Protein AF-A0A957VKP3-F1 (afdb_monomer_lite)

Structure (mmCIF, N/CA/C/O backbone):
data_AF-A0A957VKP3-F1
#
_entry.id   AF-A0A957VKP3-F1
#
loop_
_atom_site.group_PDB
_atom_site.id
_atom_site.type_symbol
_atom_site.label_atom_id
_atom_site.label_alt_id
_atom_site.label_comp_id
_atom_site.label_asym_id
_atom_site.label_entity_id
_atom_site.label_seq_id
_atom_site.pdbx_PDB_ins_code
_atom_site.Cartn_x
_atom_site.Cartn_y
_atom_site.Cartn_z
_atom_site.occupancy
_atom_site.B_iso_or_equiv
_atom_site.auth_seq_id
_atom_site.auth_comp_id
_atom_site.auth_asym_id
_atom_site.auth_atom_id
_atom_site.pdbx_PDB_model_num
ATOM 1 N N . MET A 1 1 ? 27.139 -6.708 -24.948 1.00 48.62 1 MET A N 1
ATOM 2 C CA . MET A 1 1 ? 26.404 -5.503 -25.405 1.00 48.62 1 MET A CA 1
ATOM 3 C C . MET A 1 1 ? 24.936 -5.433 -24.948 1.00 48.62 1 MET A C 1
ATOM 5 O O . MET A 1 1 ? 24.403 -4.337 -24.987 1.00 48.62 1 MET A O 1
ATOM 9 N N . SER A 1 2 ? 24.270 -6.508 -24.482 1.00 63.84 2 SER A N 1
ATOM 10 C CA . SER A 1 2 ? 22.840 -6.459 -24.077 1.00 63.84 2 SER A CA 1
ATOM 11 C C . SER A 1 2 ? 22.564 -6.039 -22.619 1.00 63.84 2 SER A C 1
ATOM 13 O O . SER A 1 2 ? 21.448 -5.625 -22.302 1.00 63.84 2 SER A O 1
ATOM 15 N N . ASP A 1 3 ? 23.560 -6.136 -21.734 1.00 73.88 3 ASP A N 1
ATOM 16 C CA . ASP A 1 3 ? 23.369 -6.036 -20.279 1.00 73.88 3 ASP A CA 1
ATOM 17 C C . ASP A 1 3 ? 23.158 -4.588 -19.795 1.00 73.88 3 ASP A C 1
ATOM 19 O O . ASP A 1 3 ? 22.211 -4.291 -19.069 1.00 73.88 3 ASP A O 1
ATOM 23 N N . THR A 1 4 ? 23.974 -3.655 -20.300 1.00 82.88 4 THR A N 1
ATOM 24 C CA . THR A 1 4 ? 23.878 -2.214 -20.008 1.00 82.88 4 THR A CA 1
ATOM 25 C C . THR A 1 4 ? 22.553 -1.625 -20.492 1.00 82.88 4 THR A C 1
ATOM 27 O O . THR A 1 4 ? 21.855 -0.962 -19.733 1.00 82.88 4 THR A O 1
ATOM 30 N N . HIS A 1 5 ? 22.143 -1.953 -21.722 1.00 89.00 5 HIS A N 1
ATOM 31 C CA . HIS A 1 5 ? 20.907 -1.427 -22.304 1.00 89.00 5 HIS A CA 1
ATOM 32 C C . HIS A 1 5 ? 19.650 -1.905 -21.554 1.00 89.00 5 HIS A C 1
ATOM 34 O O . HIS A 1 5 ? 18.688 -1.154 -21.404 1.00 89.00 5 HIS A O 1
ATOM 40 N N . THR A 1 6 ? 19.663 -3.139 -21.036 1.00 94.06 6 THR A N 1
ATOM 41 C CA . THR A 1 6 ? 18.553 -3.670 -20.229 1.00 94.06 6 THR A CA 1
ATOM 42 C C . THR A 1 6 ? 18.457 -2.948 -18.889 1.00 94.06 6 THR A C 1
ATOM 44 O O . THR A 1 6 ? 17.369 -2.521 -18.502 1.00 94.06 6 THR A O 1
ATOM 47 N N . ARG A 1 7 ? 19.592 -2.753 -18.205 1.00 95.62 7 ARG A N 1
ATOM 48 C CA . ARG A 1 7 ? 19.647 -1.998 -16.948 1.00 95.62 7 ARG A CA 1
ATOM 49 C C . ARG A 1 7 ? 19.136 -0.567 -17.125 1.00 95.62 7 ARG A C 1
ATOM 51 O O . ARG A 1 7 ? 18.325 -0.111 -16.320 1.00 95.62 7 ARG A O 1
ATOM 58 N N . ASP A 1 8 ? 19.553 0.111 -18.191 1.00 95.69 8 ASP A N 1
ATOM 59 C CA . ASP A 1 8 ? 19.132 1.485 -18.477 1.00 95.69 8 ASP A CA 1
ATOM 60 C C . ASP A 1 8 ? 17.631 1.573 -18.774 1.00 95.69 8 ASP A C 1
ATOM 62 O O . ASP A 1 8 ? 16.956 2.474 -18.274 1.00 95.69 8 ASP A O 1
ATOM 66 N N . ARG A 1 9 ? 17.075 0.593 -19.501 1.00 96.19 9 ARG A N 1
ATOM 67 C CA . ARG A 1 9 ? 15.628 0.504 -19.747 1.00 96.19 9 ARG A CA 1
ATOM 68 C C . ARG A 1 9 ? 14.831 0.305 -18.458 1.00 96.19 9 ARG A C 1
ATOM 70 O O . ARG A 1 9 ? 13.809 0.963 -18.282 1.00 96.19 9 ARG A O 1
ATOM 77 N N . ILE A 1 10 ? 15.300 -0.552 -17.544 1.00 97.31 10 ILE A N 1
ATOM 78 C CA . ILE A 1 10 ? 14.663 -0.743 -16.230 1.00 97.31 10 ILE A CA 1
ATOM 79 C C . ILE A 1 10 ? 14.625 0.585 -15.461 1.00 97.31 10 ILE A C 1
ATOM 81 O O . ILE A 1 10 ? 13.578 0.960 -14.933 1.00 97.31 10 ILE A O 1
ATOM 85 N N . LEU A 1 11 ? 15.740 1.322 -15.423 1.00 97.56 11 LEU A N 1
ATOM 86 C CA . LEU A 1 11 ? 15.809 2.608 -14.722 1.00 97.56 11 LEU A CA 1
ATOM 87 C C . LEU A 1 11 ? 14.933 3.682 -15.372 1.00 97.56 11 LEU A C 1
ATOM 89 O O . LEU A 1 11 ? 14.269 4.427 -14.656 1.00 97.56 11 LEU A O 1
ATOM 93 N N . ALA A 1 12 ? 14.895 3.750 -16.704 1.00 96.75 12 ALA A N 1
ATOM 94 C CA . ALA A 1 12 ? 14.046 4.693 -17.428 1.00 96.75 12 ALA A CA 1
ATOM 95 C C . ALA A 1 12 ? 12.557 4.472 -17.114 1.00 96.75 12 ALA A C 1
ATOM 97 O O . ALA A 1 12 ? 11.865 5.413 -16.728 1.00 96.75 12 ALA A O 1
ATOM 98 N N . VAL A 1 13 ? 12.094 3.220 -17.188 1.00 97.06 13 VAL A N 1
ATOM 99 C CA . VAL A 1 13 ? 10.714 2.841 -16.843 1.00 97.06 13 VAL A CA 1
ATOM 100 C C . VAL A 1 13 ? 10.413 3.125 -15.373 1.00 97.06 13 VAL A C 1
ATOM 102 O O . VAL A 1 13 ? 9.364 3.675 -15.054 1.00 97.06 13 VAL A O 1
ATOM 105 N N . THR A 1 14 ? 11.345 2.810 -14.471 1.00 96.81 14 THR A N 1
ATOM 106 C CA . THR A 1 14 ? 11.168 3.071 -13.035 1.00 96.81 14 THR A CA 1
ATOM 107 C C . THR A 1 14 ? 10.973 4.561 -12.772 1.00 96.81 14 THR A C 1
ATOM 109 O O . THR A 1 14 ? 10.023 4.935 -12.094 1.00 96.81 14 THR A O 1
ATOM 112 N N . ARG A 1 15 ? 11.811 5.428 -13.355 1.00 96.44 15 ARG A N 1
ATOM 113 C CA . ARG A 1 15 ? 11.663 6.888 -13.222 1.00 96.44 15 ARG A CA 1
ATOM 114 C C . ARG A 1 15 ? 10.349 7.394 -13.806 1.00 96.44 15 ARG A C 1
ATOM 116 O O . ARG A 1 15 ? 9.738 8.279 -13.223 1.00 96.44 15 ARG A O 1
ATOM 123 N N . GLN A 1 16 ? 9.895 6.819 -14.918 1.00 94.12 16 GLN A N 1
ATOM 124 C CA . GLN A 1 16 ? 8.596 7.159 -15.495 1.00 94.12 16 GLN A CA 1
ATOM 125 C C . GLN A 1 16 ? 7.441 6.798 -14.552 1.00 94.12 16 GLN A C 1
ATOM 127 O O . GLN A 1 16 ? 6.531 7.604 -14.388 1.00 94.12 16 GLN A O 1
ATOM 132 N N . CYS A 1 17 ? 7.482 5.625 -13.912 1.00 91.94 17 CYS A N 1
ATOM 133 C CA . CYS A 1 17 ? 6.497 5.248 -12.897 1.00 91.94 17 CYS A CA 1
ATOM 134 C C . CYS A 1 17 ? 6.536 6.197 -11.693 1.00 91.94 17 CYS A C 1
ATOM 136 O O . CYS A 1 17 ? 5.488 6.624 -11.228 1.00 91.94 17 CYS A O 1
ATOM 138 N N . LEU A 1 18 ? 7.730 6.566 -11.223 1.00 92.12 18 LEU A N 1
ATOM 139 C CA . LEU A 1 18 ? 7.898 7.490 -10.097 1.00 92.12 18 LEU A CA 1
ATOM 140 C C . LEU A 1 18 ? 7.394 8.909 -10.392 1.00 92.12 18 LEU A C 1
ATOM 142 O O . LEU A 1 18 ? 7.005 9.611 -9.469 1.00 92.12 18 LEU A O 1
ATOM 146 N N . ALA A 1 19 ? 7.385 9.326 -11.660 1.00 90.75 19 ALA A N 1
ATOM 147 C CA . ALA A 1 19 ? 6.871 10.629 -12.074 1.00 90.75 19 ALA A CA 1
ATOM 148 C C . ALA A 1 19 ? 5.331 10.705 -12.122 1.00 90.75 19 ALA A C 1
ATOM 150 O O . ALA A 1 19 ? 4.785 11.787 -12.334 1.00 90.75 19 ALA A O 1
ATOM 151 N N . GLN A 1 20 ? 4.623 9.579 -11.974 1.00 87.12 20 GLN A N 1
ATOM 152 C CA . GLN A 1 20 ? 3.161 9.572 -11.885 1.00 87.12 20 GLN A CA 1
ATOM 153 C C . GLN A 1 20 ? 2.690 10.058 -10.502 1.00 87.12 20 GLN A C 1
ATOM 155 O O . GLN A 1 20 ? 3.431 9.914 -9.526 1.00 87.12 20 GLN A O 1
ATOM 160 N N . PRO A 1 21 ? 1.459 10.597 -10.389 1.00 80.69 21 PRO A N 1
ATOM 161 C CA . PRO A 1 21 ? 0.831 10.842 -9.091 1.00 80.69 21 PRO A CA 1
ATOM 162 C C . PRO A 1 21 ? 0.867 9.568 -8.238 1.00 80.69 21 PRO A C 1
ATOM 164 O O . PRO A 1 21 ? 0.574 8.488 -8.749 1.00 80.69 21 PRO A O 1
ATOM 167 N N . ASP A 1 22 ? 1.288 9.687 -6.977 1.00 78.88 22 ASP A N 1
ATOM 168 C CA . ASP A 1 22 ? 1.450 8.567 -6.035 1.00 78.88 22 ASP A CA 1
ATOM 169 C C . ASP A 1 22 ? 2.364 7.435 -6.558 1.00 78.88 22 ASP A C 1
ATOM 171 O O . ASP A 1 22 ? 2.283 6.275 -6.139 1.00 78.88 22 ASP A O 1
ATOM 175 N N . GLY A 1 23 ? 3.261 7.748 -7.503 1.00 84.12 23 GLY A N 1
ATOM 176 C CA . GLY A 1 23 ? 4.115 6.767 -8.172 1.00 84.12 23 GLY A CA 1
ATOM 177 C C . GLY A 1 23 ? 5.020 6.011 -7.200 1.00 84.12 23 GLY A C 1
ATOM 178 O O . GLY A 1 23 ? 5.233 4.807 -7.344 1.00 84.12 23 GLY A O 1
ATOM 179 N N . LEU A 1 24 ? 5.516 6.695 -6.169 1.00 83.19 24 LEU A N 1
ATOM 180 C CA . LEU A 1 24 ? 6.370 6.096 -5.147 1.00 83.19 24 LEU A CA 1
ATOM 181 C C . LEU A 1 24 ? 5.602 5.093 -4.259 1.00 83.19 24 LEU A C 1
ATOM 183 O O . LEU A 1 24 ? 6.127 4.019 -3.941 1.00 83.19 24 LEU A O 1
ATOM 187 N N . ASP A 1 25 ? 4.337 5.389 -3.958 1.00 78.06 25 ASP A N 1
ATOM 188 C CA . ASP A 1 25 ? 3.462 4.534 -3.155 1.00 78.06 25 ASP A CA 1
ATOM 189 C C . ASP A 1 25 ? 2.953 3.328 -3.942 1.00 78.06 25 ASP A C 1
ATOM 191 O O . ASP A 1 25 ? 2.828 2.233 -3.394 1.00 78.06 25 ASP A O 1
ATOM 195 N N . THR A 1 26 ? 2.706 3.484 -5.241 1.00 77.31 26 THR A N 1
ATOM 196 C CA . THR A 1 26 ? 2.052 2.464 -6.078 1.00 77.31 26 THR A CA 1
ATOM 197 C C . THR A 1 26 ? 3.022 1.541 -6.817 1.00 77.31 26 THR A C 1
ATOM 199 O O . THR A 1 26 ? 2.639 0.433 -7.202 1.00 77.31 26 THR A O 1
ATOM 202 N N . ILE A 1 27 ? 4.292 1.923 -6.981 1.00 87.62 27 ILE A N 1
ATOM 203 C CA . ILE A 1 27 ? 5.249 1.159 -7.790 1.00 87.62 27 ILE A CA 1
ATOM 204 C C . ILE A 1 27 ? 5.463 -0.277 -7.282 1.00 87.62 27 ILE A C 1
ATOM 206 O O . ILE A 1 27 ? 5.789 -0.532 -6.114 1.00 87.62 27 ILE A O 1
ATOM 210 N N . THR A 1 28 ? 5.350 -1.244 -8.195 1.00 87.56 28 THR A N 1
ATOM 211 C CA . THR A 1 28 ? 5.618 -2.664 -7.930 1.00 87.56 28 THR A CA 1
ATOM 212 C C . THR A 1 28 ? 6.710 -3.201 -8.851 1.00 87.56 28 THR A C 1
ATOM 214 O O . THR A 1 28 ? 6.855 -2.775 -9.996 1.00 87.56 28 THR A O 1
ATOM 217 N N . ILE A 1 29 ? 7.462 -4.201 -8.374 1.00 90.69 29 ILE A N 1
ATOM 218 C CA . ILE A 1 29 ? 8.455 -4.906 -9.202 1.00 90.69 29 ILE A CA 1
ATOM 219 C C . ILE A 1 29 ? 7.797 -5.550 -10.429 1.00 90.69 29 ILE A C 1
ATOM 221 O O . ILE A 1 29 ? 8.393 -5.580 -11.502 1.00 90.69 29 ILE A O 1
ATOM 225 N N . GLY A 1 30 ? 6.565 -6.050 -10.280 1.00 88.31 30 GLY A N 1
ATOM 226 C CA . GLY A 1 30 ? 5.796 -6.633 -11.379 1.00 88.31 30 GLY A CA 1
ATOM 227 C C . GLY A 1 30 ? 5.491 -5.620 -12.479 1.00 88.31 30 GLY A C 1
ATOM 228 O O . GLY A 1 30 ? 5.781 -5.896 -13.641 1.00 88.31 30 GLY A O 1
ATOM 229 N N . ALA A 1 31 ? 4.984 -4.440 -12.111 1.00 88.75 31 ALA A N 1
ATOM 230 C CA . ALA A 1 31 ? 4.667 -3.377 -13.061 1.00 88.75 31 ALA A CA 1
ATOM 231 C C . ALA A 1 31 ? 5.917 -2.871 -13.795 1.00 88.75 31 ALA A C 1
ATOM 233 O O . ALA A 1 31 ? 5.902 -2.760 -15.019 1.00 88.75 31 ALA A O 1
ATOM 234 N N . VAL A 1 32 ? 7.024 -2.650 -13.075 1.00 94.69 32 VAL A N 1
ATOM 235 C CA . VAL A 1 32 ? 8.293 -2.227 -13.692 1.00 94.69 32 VAL A CA 1
ATOM 236 C C . VAL A 1 32 ? 8.825 -3.290 -14.653 1.00 94.69 32 VAL A C 1
ATOM 2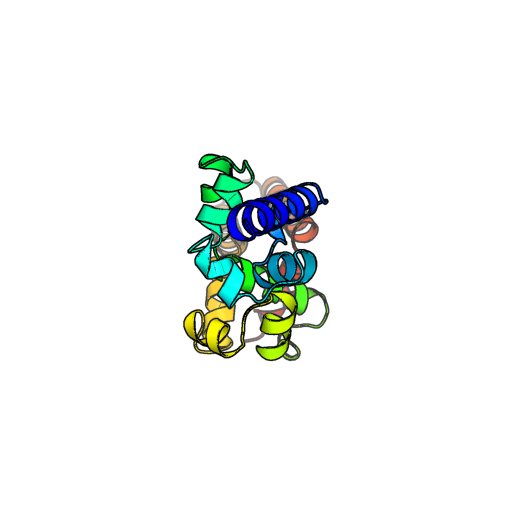38 O O . VAL A 1 32 ? 9.222 -2.961 -15.768 1.00 94.69 32 VAL A O 1
ATOM 241 N N . ALA A 1 33 ? 8.821 -4.567 -14.254 1.00 94.12 33 ALA A N 1
ATOM 242 C CA . ALA A 1 33 ? 9.282 -5.657 -15.113 1.00 94.12 33 ALA A CA 1
ATOM 243 C C . ALA A 1 33 ? 8.440 -5.762 -16.395 1.00 94.12 33 ALA A C 1
ATOM 245 O O . ALA A 1 33 ? 9.000 -5.839 -17.490 1.00 94.12 33 ALA A O 1
ATOM 246 N N . ALA A 1 34 ? 7.111 -5.692 -16.263 1.00 92.88 34 ALA A N 1
ATOM 247 C CA . ALA A 1 34 ? 6.188 -5.714 -17.392 1.00 92.88 34 ALA A CA 1
ATOM 248 C C . ALA A 1 34 ? 6.422 -4.530 -18.344 1.00 92.88 34 ALA A C 1
ATOM 250 O O . ALA A 1 34 ? 6.604 -4.736 -19.543 1.00 92.88 34 ALA A O 1
ATOM 251 N N . ALA A 1 35 ? 6.510 -3.306 -17.818 1.00 94.44 35 ALA A N 1
ATOM 252 C CA . ALA A 1 35 ? 6.743 -2.105 -18.619 1.00 94.44 35 ALA A CA 1
ATOM 253 C C . ALA A 1 35 ? 8.148 -2.065 -19.258 1.00 94.44 35 ALA A C 1
ATOM 255 O O . ALA A 1 35 ? 8.318 -1.536 -20.354 1.00 94.44 35 ALA A O 1
ATOM 256 N N . ALA A 1 36 ? 9.153 -2.690 -18.636 1.00 95.81 36 ALA A N 1
ATOM 257 C CA . ALA A 1 36 ? 10.485 -2.881 -19.218 1.00 95.81 36 ALA A CA 1
ATOM 258 C C . ALA A 1 36 ? 10.574 -4.079 -20.190 1.00 95.81 36 ALA A C 1
ATOM 260 O O . ALA A 1 36 ? 11.660 -4.347 -20.725 1.00 95.81 36 ALA A O 1
ATOM 261 N N . ASN A 1 37 ? 9.457 -4.780 -20.424 1.00 95.88 37 ASN A N 1
ATOM 262 C CA . ASN A 1 37 ? 9.328 -5.979 -21.252 1.00 95.88 37 ASN A CA 1
ATOM 263 C C . ASN A 1 37 ? 10.324 -7.090 -20.865 1.00 95.88 37 ASN A C 1
ATOM 265 O O . ASN A 1 37 ? 11.054 -7.624 -21.702 1.00 95.88 37 ASN A O 1
ATOM 269 N N . ILE A 1 38 ? 10.404 -7.391 -19.566 1.00 95.50 38 ILE A N 1
ATOM 270 C CA . ILE A 1 38 ? 11.253 -8.447 -19.001 1.00 95.50 38 ILE A CA 1
ATOM 271 C C . ILE A 1 38 ? 10.511 -9.234 -17.918 1.00 95.50 38 ILE A C 1
ATOM 273 O O . ILE A 1 38 ? 9.508 -8.794 -17.361 1.00 95.50 38 ILE A O 1
ATOM 277 N N . SER A 1 39 ? 11.038 -10.405 -17.560 1.00 95.19 39 SER A N 1
ATOM 278 C CA . SER A 1 39 ? 10.532 -11.143 -16.402 1.00 95.19 39 SER A CA 1
ATOM 279 C C . SER A 1 39 ? 10.982 -10.500 -15.080 1.00 95.19 39 SER A C 1
ATOM 281 O O . SER A 1 39 ? 12.050 -9.886 -15.003 1.00 95.19 39 SER A O 1
ATOM 283 N N . ARG A 1 40 ? 10.223 -10.724 -13.997 1.00 94.38 40 ARG A N 1
ATOM 284 C CA . ARG A 1 40 ? 10.644 -10.358 -12.629 1.00 94.38 40 ARG A CA 1
ATOM 285 C C . ARG A 1 40 ? 11.986 -10.997 -12.259 1.00 94.38 40 ARG A C 1
ATOM 287 O O . ARG A 1 40 ? 12.835 -10.336 -11.675 1.00 94.38 40 ARG A O 1
ATOM 294 N N . ALA A 1 41 ? 12.196 -12.258 -12.645 1.00 93.69 41 ALA A N 1
ATOM 295 C CA . ALA A 1 41 ? 13.451 -12.969 -12.405 1.00 93.69 41 ALA A CA 1
ATOM 296 C C . ALA A 1 41 ? 14.637 -12.278 -13.095 1.00 93.69 41 ALA A C 1
ATOM 298 O O . ALA A 1 41 ? 15.706 -12.157 -12.508 1.00 93.69 41 ALA A O 1
ATOM 299 N N . THR A 1 42 ? 14.436 -11.763 -14.312 1.00 94.94 42 THR A N 1
ATOM 300 C CA . THR A 1 42 ? 15.442 -10.967 -15.023 1.00 94.94 42 THR A CA 1
ATOM 301 C C . THR A 1 42 ? 15.716 -9.651 -14.301 1.00 94.94 42 THR A C 1
ATOM 303 O O . THR A 1 42 ? 16.878 -9.306 -14.130 1.00 94.94 42 THR A O 1
ATOM 306 N N . LEU A 1 43 ? 14.683 -8.944 -13.830 1.00 96.00 43 LEU A N 1
AT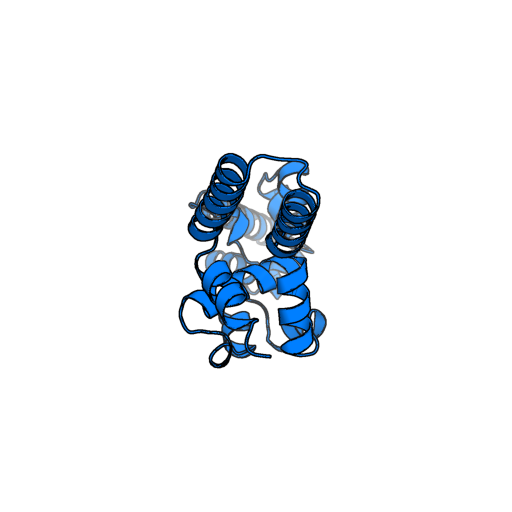OM 307 C CA . LEU A 1 43 ? 14.853 -7.708 -13.056 1.00 96.00 43 LEU A CA 1
ATOM 308 C C . LEU A 1 43 ? 15.696 -7.953 -11.795 1.00 96.00 43 LEU A C 1
ATOM 310 O O . LEU A 1 43 ? 16.642 -7.205 -11.546 1.00 96.00 43 LEU A O 1
ATOM 314 N N . TYR A 1 44 ? 15.422 -9.037 -11.062 1.00 94.31 44 TYR A N 1
ATOM 315 C CA . TYR A 1 44 ? 16.165 -9.395 -9.850 1.00 94.31 44 TYR A CA 1
ATOM 316 C C . TYR A 1 44 ? 17.651 -9.698 -10.084 1.00 94.31 44 TYR A C 1
ATOM 318 O O . TYR A 1 44 ? 18.443 -9.591 -9.151 1.00 94.31 44 TYR A O 1
ATOM 326 N N . ARG A 1 45 ? 18.061 -10.015 -11.321 1.00 95.56 45 ARG A N 1
ATOM 327 C CA . ARG A 1 45 ? 19.486 -10.157 -11.671 1.00 95.56 45 ARG A CA 1
ATOM 328 C C . ARG A 1 45 ? 20.231 -8.821 -11.688 1.00 95.56 45 ARG A C 1
ATOM 330 O O . ARG A 1 45 ? 21.438 -8.823 -11.481 1.00 95.56 45 ARG A O 1
ATOM 337 N N . TYR A 1 46 ? 19.535 -7.709 -11.936 1.00 96.25 46 TYR A N 1
ATOM 338 C CA . TYR A 1 46 ? 20.119 -6.361 -11.948 1.00 96.25 46 TYR A CA 1
ATOM 339 C C . TYR A 1 46 ? 19.916 -5.624 -10.626 1.00 96.25 46 TYR A C 1
ATOM 341 O O . TYR A 1 46 ? 20.796 -4.882 -10.195 1.00 96.25 46 TYR A O 1
ATOM 349 N N . PHE A 1 47 ? 18.757 -5.815 -9.994 1.00 96.44 47 PHE A N 1
ATOM 350 C CA . PHE A 1 47 ? 18.388 -5.145 -8.753 1.00 96.44 47 PHE A CA 1
ATOM 351 C C . PHE A 1 47 ? 17.875 -6.184 -7.753 1.00 96.44 47 PHE A C 1
ATOM 353 O O . PHE A 1 47 ? 16.768 -6.693 -7.931 1.00 96.44 47 PHE A O 1
ATOM 360 N N . PRO A 1 48 ? 18.638 -6.509 -6.694 1.00 91.44 48 PRO A N 1
ATOM 361 C CA . PRO A 1 48 ? 18.321 -7.632 -5.809 1.00 91.44 48 PRO A CA 1
ATOM 362 C C . PRO A 1 48 ? 17.018 -7.438 -5.022 1.00 91.44 48 PRO A C 1
ATOM 364 O O . PRO A 1 48 ? 16.411 -8.406 -4.574 1.00 91.44 48 PRO A O 1
ATOM 367 N N . ASN A 1 49 ? 16.573 -6.193 -4.843 1.00 89.88 49 ASN A N 1
ATOM 368 C CA . ASN A 1 49 ? 15.330 -5.854 -4.161 1.00 89.88 49 ASN A CA 1
ATOM 369 C C . ASN A 1 49 ? 14.770 -4.505 -4.660 1.00 89.88 49 ASN A C 1
ATOM 371 O O . ASN A 1 49 ? 15.428 -3.776 -5.407 1.00 89.88 49 ASN A O 1
ATOM 375 N N . LYS A 1 50 ? 13.539 -4.173 -4.239 1.00 89.38 50 LYS A N 1
ATOM 376 C CA . LYS A 1 50 ? 12.857 -2.914 -4.598 1.00 89.38 50 LYS A CA 1
ATOM 377 C C . LYS A 1 50 ? 13.638 -1.681 -4.141 1.00 89.38 50 LYS A C 1
ATOM 379 O O . LYS A 1 50 ? 13.736 -0.732 -4.908 1.00 89.38 50 LYS A O 1
ATOM 384 N N . ALA A 1 51 ? 14.232 -1.710 -2.949 1.00 89.56 51 ALA A N 1
ATOM 385 C CA . ALA A 1 51 ? 14.994 -0.579 -2.424 1.00 89.56 51 ALA A CA 1
ATOM 386 C C . ALA A 1 51 ? 16.206 -0.239 -3.310 1.00 89.56 51 ALA A C 1
ATOM 388 O O . ALA A 1 51 ? 16.380 0.914 -3.686 1.00 89.56 51 ALA A O 1
ATOM 389 N N . ALA A 1 52 ? 16.980 -1.243 -3.734 1.00 92.62 52 ALA A N 1
ATOM 390 C CA . ALA A 1 52 ? 18.126 -1.061 -4.624 1.00 92.62 52 ALA A CA 1
ATOM 391 C C . ALA A 1 52 ? 17.721 -0.495 -5.996 1.00 92.62 52 ALA A C 1
ATOM 393 O O . ALA A 1 52 ? 18.431 0.338 -6.558 1.00 92.62 52 ALA A O 1
ATOM 394 N N . LEU A 1 53 ? 16.571 -0.926 -6.531 1.00 95.44 53 LEU A N 1
ATOM 395 C CA . LEU A 1 53 ? 16.016 -0.380 -7.770 1.00 95.44 53 LEU A CA 1
ATOM 396 C C . LEU A 1 53 ? 15.649 1.102 -7.621 1.00 95.44 53 LEU A C 1
ATOM 398 O O . LEU A 1 53 ? 16.042 1.921 -8.448 1.00 95.44 53 LEU A O 1
ATOM 402 N N . LEU A 1 54 ? 14.899 1.439 -6.571 1.00 94.12 54 LEU A N 1
ATOM 403 C CA . LEU A 1 54 ? 14.431 2.800 -6.316 1.00 94.12 54 LEU A CA 1
ATOM 404 C C . LEU A 1 54 ? 15.592 3.760 -6.033 1.00 94.12 54 LEU A C 1
ATOM 406 O O . LEU A 1 54 ? 15.652 4.840 -6.618 1.00 94.12 54 LEU A O 1
ATOM 410 N N . GLN A 1 55 ? 16.565 3.331 -5.229 1.00 94.81 55 GLN A N 1
ATOM 411 C CA . GLN A 1 55 ? 17.784 4.096 -4.977 1.00 94.81 55 GLN A CA 1
ATOM 412 C C . GLN A 1 55 ? 18.543 4.377 -6.282 1.00 94.81 55 GLN A C 1
ATOM 414 O O . GLN A 1 55 ? 18.934 5.509 -6.553 1.00 94.81 55 GLN A O 1
ATOM 419 N N . ALA A 1 56 ? 18.695 3.368 -7.147 1.00 95.56 56 ALA A N 1
ATOM 420 C CA . ALA A 1 56 ? 19.334 3.539 -8.452 1.00 95.56 56 ALA A CA 1
ATOM 421 C C . ALA A 1 56 ? 18.517 4.414 -9.426 1.00 95.56 56 ALA A C 1
ATOM 423 O O . ALA A 1 56 ? 19.078 5.002 -10.358 1.00 95.56 56 ALA A O 1
ATOM 424 N N . ALA A 1 57 ? 17.200 4.508 -9.230 1.00 95.38 57 ALA A N 1
ATOM 425 C CA . ALA A 1 57 ? 16.322 5.386 -9.995 1.00 95.38 57 ALA A CA 1
ATOM 426 C C . ALA A 1 57 ? 16.392 6.854 -9.537 1.00 95.38 57 ALA A C 1
ATOM 428 O O . ALA A 1 57 ? 16.018 7.721 -10.326 1.00 95.38 57 ALA A O 1
ATOM 429 N N . GLY A 1 58 ? 16.948 7.132 -8.352 1.00 94.25 58 GLY A N 1
ATOM 430 C CA . GLY A 1 58 ? 17.142 8.481 -7.809 1.00 94.25 58 GLY A CA 1
ATOM 431 C C . GLY A 1 58 ? 16.349 8.779 -6.536 1.00 94.25 58 GLY A C 1
ATOM 432 O O . GLY A 1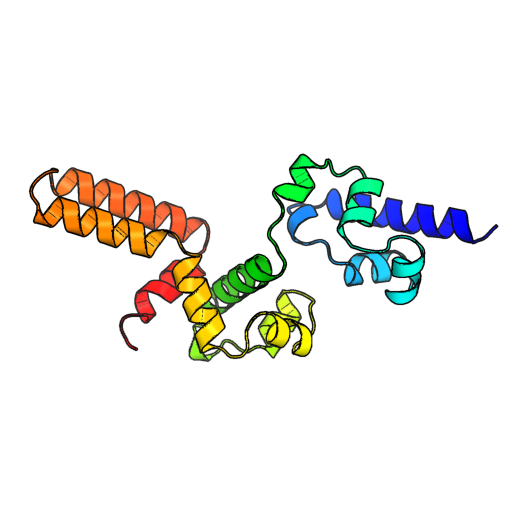 58 ? 16.371 9.919 -6.091 1.00 94.25 58 GLY A O 1
ATOM 433 N N . VAL A 1 59 ? 15.668 7.786 -5.954 1.00 93.50 59 VAL A N 1
ATOM 434 C CA . VAL A 1 59 ? 14.960 7.948 -4.676 1.00 93.50 59 VAL A CA 1
ATOM 435 C C . VAL A 1 59 ? 15.984 8.047 -3.545 1.00 93.50 59 VAL A C 1
ATOM 437 O O . VAL A 1 59 ? 16.880 7.203 -3.432 1.00 93.50 59 VAL A O 1
ATOM 440 N N . SER A 1 60 ? 15.871 9.083 -2.718 1.00 91.75 60 SER A N 1
ATOM 441 C CA . SER A 1 60 ? 16.773 9.304 -1.589 1.00 91.75 60 SER A CA 1
ATOM 442 C C . SER A 1 60 ? 16.572 8.263 -0.482 1.00 91.75 60 SER A C 1
ATOM 444 O O . SER A 1 60 ? 15.537 7.604 -0.384 1.00 91.75 60 SER A O 1
ATOM 446 N N . SER A 1 61 ? 17.573 8.106 0.390 1.00 86.81 61 SER A N 1
ATOM 447 C CA . SER A 1 61 ? 17.456 7.189 1.534 1.00 86.81 61 SER A CA 1
ATOM 448 C C . SER A 1 61 ? 16.345 7.600 2.508 1.00 86.81 61 SER A C 1
ATOM 450 O O . SER A 1 61 ? 15.767 6.724 3.143 1.00 86.81 61 SER A O 1
ATOM 452 N N . GLU A 1 62 ? 16.059 8.900 2.609 1.00 87.81 62 GLU A N 1
ATOM 453 C CA . GLU A 1 62 ? 15.003 9.467 3.460 1.00 87.81 62 GLU A CA 1
ATOM 454 C C . GLU A 1 62 ? 13.604 9.176 2.889 1.00 87.81 62 GLU A C 1
ATOM 456 O O . GLU A 1 62 ? 12.671 8.800 3.596 1.00 87.81 62 GLU A O 1
ATOM 461 N N . GLU A 1 63 ? 13.458 9.271 1.566 1.00 87.62 63 GLU A N 1
ATOM 462 C CA . GLU A 1 63 ? 12.224 8.865 0.892 1.00 87.62 63 GLU A CA 1
ATOM 463 C C . GLU A 1 63 ? 12.008 7.354 1.009 1.00 87.62 63 GLU A C 1
ATOM 465 O O . GLU A 1 63 ? 10.886 6.918 1.205 1.00 87.62 63 GLU A O 1
ATOM 470 N N . LEU A 1 64 ? 13.067 6.537 0.952 1.00 85.75 64 LEU A N 1
ATOM 471 C CA . LEU A 1 64 ? 12.953 5.082 1.100 1.00 85.75 64 LEU A CA 1
ATOM 472 C C . LEU A 1 64 ? 12.563 4.639 2.513 1.00 85.75 64 LEU A C 1
ATOM 474 O O . LEU A 1 64 ? 11.835 3.656 2.646 1.00 85.75 64 LEU A O 1
ATOM 478 N N . SER A 1 65 ? 13.066 5.313 3.551 1.00 83.88 65 SER A N 1
ATOM 479 C CA . SER A 1 65 ? 12.744 4.997 4.948 1.00 83.88 65 SER A CA 1
ATOM 480 C C . SER A 1 65 ? 11.332 5.424 5.341 1.00 83.88 65 SER A C 1
ATOM 482 O O . SER A 1 65 ? 10.751 4.814 6.233 1.00 83.88 65 SER A O 1
ATOM 484 N N . SER A 1 66 ? 10.779 6.436 4.669 1.00 82.19 66 SER A N 1
ATOM 485 C CA . SER A 1 66 ? 9.402 6.894 4.878 1.00 82.19 66 SER A CA 1
ATOM 486 C C . SER A 1 66 ? 8.355 6.078 4.113 1.00 82.19 66 SER A C 1
ATOM 488 O O . SER A 1 66 ? 7.160 6.275 4.333 1.00 82.19 66 SER A O 1
ATOM 490 N N . LEU A 1 67 ? 8.767 5.132 3.254 1.00 79.25 67 LEU A N 1
ATOM 491 C CA . LEU A 1 67 ? 7.818 4.281 2.540 1.00 79.25 67 LEU A CA 1
ATOM 492 C C . LEU A 1 67 ? 7.089 3.318 3.470 1.00 79.25 67 LEU A C 1
ATOM 494 O O . LEU A 1 67 ? 7.731 2.656 4.292 1.00 79.25 67 LEU A O 1
ATOM 498 N N . PRO A 1 68 ? 5.778 3.118 3.252 1.00 80.00 68 PRO A N 1
ATOM 499 C CA . PRO A 1 68 ? 5.047 2.098 3.971 1.00 80.00 68 PRO A CA 1
ATOM 500 C C . PRO A 1 68 ? 5.633 0.722 3.644 1.00 80.00 68 PRO A C 1
ATOM 502 O O . PRO A 1 68 ? 5.823 0.331 2.483 1.00 80.00 68 PRO A O 1
ATOM 505 N N . SER A 1 69 ? 5.892 -0.045 4.693 1.00 85.50 69 SER A N 1
ATOM 506 C CA . SER A 1 69 ? 6.251 -1.451 4.606 1.00 85.50 69 SER A CA 1
ATOM 507 C C . SER A 1 69 ? 5.173 -2.246 3.862 1.00 85.50 69 SER A C 1
ATOM 509 O O . SER A 1 69 ? 4.003 -1.861 3.795 1.00 85.50 69 SER A O 1
ATOM 511 N N . THR A 1 70 ? 5.529 -3.424 3.336 1.00 86.56 70 THR A N 1
ATOM 512 C CA . THR A 1 70 ? 4.539 -4.331 2.725 1.00 86.56 70 THR A CA 1
ATOM 513 C C . THR A 1 70 ? 3.378 -4.615 3.678 1.00 86.56 70 THR A C 1
ATOM 515 O O . THR A 1 70 ? 2.232 -4.662 3.246 1.00 86.56 70 THR A O 1
ATOM 518 N N . ARG A 1 71 ? 3.663 -4.749 4.979 1.00 90.25 71 ARG A N 1
ATOM 519 C CA . ARG A 1 71 ? 2.651 -4.989 6.009 1.00 90.25 71 ARG A CA 1
ATOM 520 C C . ARG A 1 71 ? 1.666 -3.825 6.129 1.00 90.25 71 ARG A C 1
ATOM 522 O O . ARG A 1 71 ? 0.467 -4.065 6.210 1.00 90.25 71 ARG A O 1
ATOM 529 N N . GLU A 1 72 ? 2.155 -2.589 6.097 1.00 88.06 72 GLU A N 1
ATOM 530 C CA . GLU A 1 72 ? 1.311 -1.387 6.132 1.00 88.06 72 GLU A CA 1
ATOM 531 C C . GLU A 1 72 ? 0.507 -1.232 4.843 1.00 88.06 72 GLU A C 1
ATOM 533 O O . GLU A 1 72 ? -0.693 -0.997 4.902 1.00 88.06 72 GLU A O 1
ATOM 538 N N . ARG A 1 73 ? 1.112 -1.484 3.676 1.00 87.12 73 ARG A N 1
ATOM 539 C CA . ARG A 1 73 ? 0.382 -1.500 2.397 1.00 87.12 73 ARG A CA 1
ATOM 540 C C . ARG A 1 73 ? -0.787 -2.487 2.391 1.00 87.12 73 ARG A C 1
ATOM 542 O O . ARG A 1 73 ? -1.833 -2.184 1.828 1.00 87.12 73 ARG A O 1
ATOM 549 N N . ILE A 1 74 ? -0.613 -3.666 2.993 1.00 92.00 74 ILE A N 1
ATOM 550 C CA . ILE A 1 74 ? -1.691 -4.655 3.137 1.00 92.00 74 ILE A CA 1
ATOM 551 C C . ILE A 1 74 ? -2.822 -4.091 4.003 1.00 92.00 74 ILE A C 1
ATOM 553 O O . ILE A 1 74 ? -3.990 -4.226 3.643 1.00 92.00 74 ILE A O 1
ATOM 557 N N . ILE A 1 75 ? -2.481 -3.444 5.119 1.00 91.25 75 ILE A N 1
ATOM 558 C CA . ILE A 1 75 ? -3.445 -2.808 6.023 1.00 91.25 75 ILE A CA 1
ATOM 559 C C . ILE A 1 75 ? -4.235 -1.708 5.301 1.00 91.25 75 ILE A C 1
ATOM 561 O O . ILE A 1 75 ? -5.465 -1.734 5.339 1.00 91.25 75 ILE A O 1
ATOM 565 N N . GLU A 1 76 ? -3.562 -0.794 4.598 1.00 87.44 76 GLU A N 1
ATOM 566 C CA . GLU A 1 76 ? -4.227 0.297 3.869 1.00 87.44 76 GLU A CA 1
ATOM 567 C C . GLU A 1 76 ? -5.144 -0.236 2.759 1.00 87.44 76 GLU A C 1
ATOM 569 O O . GLU A 1 76 ? -6.316 0.129 2.699 1.00 87.44 76 GLU A O 1
ATOM 574 N N . ALA A 1 77 ? -4.668 -1.184 1.944 1.00 89.88 77 ALA A N 1
ATOM 575 C CA . ALA A 1 77 ? -5.489 -1.803 0.901 1.00 89.88 77 ALA A CA 1
ATOM 576 C C . ALA A 1 77 ? -6.718 -2.525 1.480 1.00 89.88 77 ALA A C 1
ATOM 578 O O . ALA A 1 77 ? -7.802 -2.504 0.896 1.00 89.88 77 ALA A O 1
ATOM 579 N N . THR A 1 78 ? -6.566 -3.151 2.651 1.00 91.69 78 THR A N 1
ATOM 580 C CA . THR A 1 78 ? -7.685 -3.792 3.349 1.00 91.69 78 THR A CA 1
ATOM 581 C C . THR A 1 78 ? -8.695 -2.753 3.828 1.00 91.69 78 THR A C 1
ATOM 583 O O . THR A 1 78 ? -9.896 -2.959 3.663 1.00 91.69 78 THR A O 1
ATOM 586 N N . LEU A 1 79 ? -8.237 -1.622 4.374 1.00 88.19 79 LEU A N 1
ATOM 587 C CA . LEU A 1 79 ? -9.106 -0.515 4.777 1.00 88.19 79 LEU A CA 1
ATOM 588 C C . LEU A 1 79 ? -9.883 0.059 3.589 1.00 88.19 79 LEU A C 1
ATOM 590 O O . LEU A 1 79 ? -11.090 0.245 3.706 1.00 88.19 79 LEU A O 1
ATOM 594 N N . GLU A 1 80 ? -9.241 0.294 2.444 1.00 86.81 80 GLU A N 1
ATOM 595 C CA . GLU A 1 80 ? -9.922 0.747 1.220 1.00 86.81 80 GLU A CA 1
ATOM 596 C C . GLU A 1 80 ? -11.064 -0.194 0.829 1.00 86.81 80 GLU A C 1
ATOM 598 O O . GLU A 1 80 ? -12.219 0.226 0.709 1.00 86.81 80 GLU A O 1
ATOM 603 N N . ILE A 1 81 ? -10.746 -1.485 0.727 1.00 89.62 81 ILE A N 1
ATOM 604 C CA . ILE A 1 81 ? -11.700 -2.546 0.420 1.00 89.62 81 ILE A CA 1
ATOM 605 C C . ILE A 1 81 ? -12.865 -2.545 1.423 1.00 89.62 81 ILE A C 1
ATOM 607 O O . ILE A 1 81 ? -14.031 -2.585 1.030 1.00 89.62 81 ILE A O 1
ATOM 611 N N . VAL A 1 82 ? -12.580 -2.467 2.723 1.00 87.69 82 VAL A N 1
ATOM 612 C CA . VAL A 1 82 ? -13.621 -2.415 3.758 1.00 87.69 82 VAL A CA 1
ATOM 613 C C . VAL A 1 82 ? -14.525 -1.200 3.556 1.00 87.69 82 VAL A C 1
ATOM 615 O O . VAL A 1 82 ? -15.741 -1.320 3.697 1.00 87.69 82 VAL A O 1
ATOM 618 N N . GLY A 1 83 ? -13.973 -0.049 3.173 1.00 82.56 83 GLY A N 1
ATOM 619 C CA . GLY A 1 83 ? -14.756 1.145 2.860 1.00 82.56 83 GLY A CA 1
ATOM 620 C C . GLY A 1 83 ? -15.718 0.958 1.698 1.00 82.56 83 GLY A C 1
ATOM 621 O O . GLY A 1 83 ? -16.884 1.353 1.794 1.00 82.56 83 GLY A O 1
ATOM 622 N N . GLU A 1 84 ? -15.252 0.309 0.636 1.00 85.75 84 GLU A N 1
ATOM 623 C CA . GLU A 1 84 ? -16.029 0.063 -0.578 1.00 85.75 84 GLU A CA 1
ATOM 624 C C . GLU A 1 84 ? -17.226 -0.871 -0.313 1.00 85.75 84 GLU A C 1
ATOM 626 O O . GLU A 1 84 ? -18.337 -0.607 -0.775 1.00 85.75 84 GLU A O 1
ATOM 631 N N . ARG A 1 85 ? -17.040 -1.943 0.468 1.00 82.75 85 ARG A N 1
ATOM 632 C CA . ARG A 1 85 ? -17.983 -3.089 0.481 1.00 82.75 85 ARG A CA 1
ATOM 633 C C . ARG A 1 85 ? -18.133 -3.835 1.808 1.00 82.75 85 ARG A C 1
ATOM 635 O O . ARG A 1 85 ? -18.879 -4.813 1.876 1.00 82.75 85 ARG A O 1
ATOM 642 N N . GLY A 1 86 ? -17.508 -3.338 2.871 1.00 81.12 86 GLY A N 1
ATOM 643 C CA . GLY A 1 86 ? -17.625 -3.865 4.231 1.00 81.12 86 GLY A CA 1
ATOM 644 C C . GLY A 1 86 ? -16.706 -5.051 4.538 1.00 81.12 86 GLY A C 1
ATOM 645 O O . GLY A 1 86 ? -16.131 -5.668 3.648 1.00 81.12 86 GLY A O 1
ATOM 646 N N . ILE A 1 87 ? -16.593 -5.377 5.831 1.00 81.75 87 ILE A N 1
ATOM 647 C CA . ILE A 1 87 ? -15.647 -6.358 6.404 1.00 81.75 87 ILE A CA 1
ATOM 648 C C . ILE A 1 87 ? -15.900 -7.796 5.919 1.00 81.75 87 ILE A C 1
ATOM 650 O O . ILE A 1 87 ? -14.960 -8.541 5.607 1.00 81.75 87 ILE A O 1
ATOM 654 N N . HIS A 1 88 ? -17.168 -8.211 5.857 1.00 83.19 88 HIS A N 1
ATOM 655 C CA . HIS A 1 88 ? -17.525 -9.587 5.497 1.00 83.19 88 HIS A CA 1
ATOM 656 C C . HIS A 1 88 ? -17.171 -9.926 4.046 1.00 83.19 88 HIS A C 1
ATOM 658 O O . HIS A 1 88 ? -16.754 -11.050 3.774 1.00 83.19 88 HIS A O 1
ATOM 664 N N . SER A 1 89 ? -17.245 -8.942 3.149 1.00 84.69 89 SER A N 1
ATOM 665 C CA . SER A 1 89 ? -16.946 -9.091 1.719 1.00 84.69 89 SER A CA 1
ATOM 666 C C . SER A 1 89 ? -15.445 -9.072 1.399 1.00 84.69 89 SER A C 1
ATOM 668 O O . SER A 1 89 ? -15.058 -9.345 0.268 1.00 84.69 89 SER A O 1
ATOM 670 N N . THR A 1 90 ? -14.588 -8.741 2.368 1.00 88.69 90 THR A N 1
ATOM 671 C CA . THR A 1 90 ? -13.137 -8.641 2.171 1.00 88.69 90 THR A CA 1
ATOM 672 C C . THR A 1 90 ? -12.477 -10.020 2.154 1.00 88.69 90 THR A C 1
ATOM 674 O O . THR A 1 90 ? -12.595 -10.767 3.128 1.00 88.69 90 THR A O 1
ATOM 677 N N . THR A 1 91 ? -11.729 -10.356 1.102 1.00 92.00 91 THR A N 1
ATOM 678 C CA . THR A 1 91 ? -11.010 -11.639 0.979 1.00 92.00 91 THR A CA 1
ATOM 679 C C . THR A 1 91 ? -9.510 -11.436 0.772 1.00 92.00 91 THR A C 1
ATOM 681 O O . THR A 1 91 ? -9.071 -10.373 0.333 1.00 92.00 91 THR A O 1
ATOM 684 N N . PHE A 1 92 ? -8.707 -12.454 1.096 1.00 93.50 92 PHE A N 1
ATOM 685 C CA . PHE A 1 92 ? -7.255 -12.406 0.890 1.00 93.50 92 PHE A CA 1
ATOM 686 C C . PHE A 1 92 ? -6.900 -12.355 -0.598 1.00 93.50 92 PHE A C 1
ATOM 688 O O . PHE A 1 92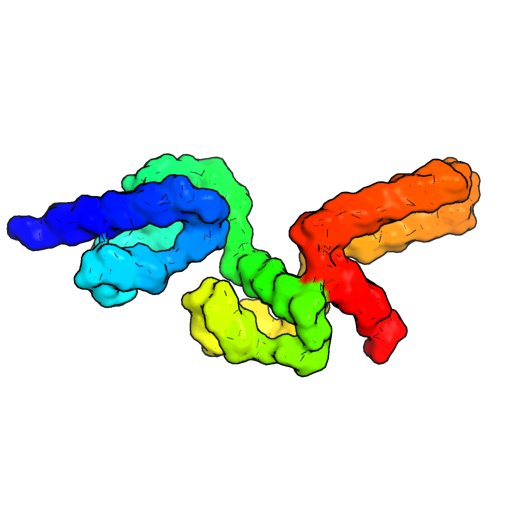 ? -5.937 -11.695 -0.972 1.00 93.50 92 PHE A O 1
ATOM 695 N N . GLU A 1 93 ? -7.693 -13.001 -1.450 1.00 92.69 93 GLU A N 1
ATOM 696 C CA . GLU A 1 93 ? -7.545 -12.964 -2.904 1.00 92.69 93 GLU A CA 1
ATOM 697 C C . GLU A 1 93 ? -7.619 -11.529 -3.418 1.00 92.69 93 GLU A C 1
ATOM 699 O O . GLU A 1 93 ? -6.756 -11.087 -4.168 1.00 92.69 93 GLU A O 1
ATOM 704 N N . GLU A 1 94 ? -8.588 -10.753 -2.944 1.00 91.69 94 GLU A N 1
ATOM 705 C CA . GLU A 1 94 ? -8.733 -9.393 -3.440 1.00 91.69 94 GLU A CA 1
ATOM 706 C C . GLU A 1 94 ? -7.720 -8.421 -2.852 1.00 91.69 94 GLU A C 1
ATOM 708 O O . GLU A 1 94 ? -7.269 -7.497 -3.529 1.00 91.69 94 GLU A O 1
ATOM 713 N N . ILE A 1 95 ? -7.314 -8.638 -1.601 1.00 92.69 95 ILE A N 1
ATOM 714 C CA . ILE A 1 95 ? -6.200 -7.884 -1.028 1.00 92.69 95 ILE A CA 1
ATOM 715 C C . ILE A 1 95 ? -4.923 -8.174 -1.832 1.00 92.69 95 ILE A C 1
ATOM 717 O O . ILE A 1 95 ? -4.151 -7.253 -2.104 1.00 92.69 95 ILE A O 1
ATOM 721 N N . ALA A 1 96 ? -4.695 -9.424 -2.246 1.00 89.94 96 ALA A N 1
ATOM 722 C CA . ALA A 1 96 ? -3.551 -9.813 -3.070 1.00 89.94 96 ALA A CA 1
ATOM 723 C C . ALA A 1 96 ? -3.587 -9.095 -4.424 1.00 89.94 96 ALA A C 1
ATOM 725 O O . ALA A 1 96 ? -2.594 -8.474 -4.814 1.00 89.94 96 ALA A O 1
ATOM 726 N N . ASP A 1 97 ? -4.749 -9.087 -5.076 1.00 86.88 97 ASP A N 1
ATOM 727 C CA . ASP A 1 97 ? -4.958 -8.387 -6.343 1.00 86.88 97 ASP A CA 1
ATOM 728 C C . ASP A 1 97 ? -4.711 -6.875 -6.209 1.00 86.88 97 ASP A C 1
ATOM 730 O O . ASP A 1 97 ? -3.965 -6.298 -7.003 1.00 86.88 97 ASP A O 1
ATOM 734 N N . ARG A 1 98 ? -5.255 -6.228 -5.166 1.00 86.00 98 ARG A N 1
ATOM 735 C CA . ARG A 1 98 ? -5.092 -4.782 -4.917 1.00 86.00 98 ARG A CA 1
ATOM 736 C C . ARG A 1 98 ? -3.646 -4.403 -4.587 1.00 86.00 98 ARG A C 1
ATOM 738 O O . ARG A 1 98 ? -3.159 -3.362 -5.018 1.00 86.00 98 ARG A O 1
ATOM 745 N N . THR A 1 99 ? -2.946 -5.231 -3.815 1.00 85.50 99 THR A N 1
ATOM 746 C CA . THR A 1 99 ? -1.580 -4.933 -3.344 1.00 85.50 99 THR A CA 1
ATOM 747 C C . THR A 1 99 ? -0.482 -5.399 -4.301 1.00 85.50 99 THR A C 1
ATOM 749 O O . THR A 1 99 ? 0.666 -4.955 -4.166 1.00 85.50 99 THR A O 1
ATOM 752 N N . GLY A 1 100 ? -0.809 -6.278 -5.253 1.00 80.62 100 GLY A N 1
ATOM 753 C CA . GLY A 1 100 ? 0.125 -6.875 -6.208 1.00 80.62 100 GLY A CA 1
ATOM 754 C C . GLY A 1 100 ? 1.059 -7.935 -5.608 1.00 80.62 100 GLY A C 1
ATOM 755 O O . GLY A 1 100 ? 2.083 -8.259 -6.220 1.00 80.62 100 GLY A O 1
ATOM 756 N N . ILE A 1 101 ? 0.751 -8.459 -4.417 1.00 86.06 101 ILE A N 1
ATOM 757 C CA . ILE A 1 101 ? 1.480 -9.575 -3.790 1.00 86.06 101 ILE A CA 1
ATOM 758 C C . ILE A 1 101 ? 0.666 -10.867 -3.908 1.00 86.06 101 ILE A C 1
ATOM 760 O O . ILE A 1 101 ? -0.527 -10.831 -4.165 1.00 86.06 101 ILE A O 1
ATOM 764 N N . SER A 1 102 ? 1.292 -12.033 -3.737 1.00 87.06 102 SER A N 1
ATOM 765 C CA . SER A 1 102 ? 0.555 -13.302 -3.773 1.00 87.06 102 SER A CA 1
ATOM 766 C C . SER A 1 102 ? -0.240 -13.539 -2.486 1.00 87.06 102 SER A C 1
ATOM 768 O O . SER A 1 102 ? 0.168 -13.102 -1.412 1.00 87.06 102 SER A O 1
ATOM 770 N N . VAL A 1 103 ? -1.308 -14.341 -2.567 1.00 91.62 103 VAL A N 1
ATOM 771 C CA . VAL A 1 103 ? -2.059 -14.816 -1.387 1.00 91.62 103 VAL A CA 1
ATOM 772 C C . VAL A 1 103 ? -1.141 -15.533 -0.388 1.00 91.62 103 VAL A C 1
ATOM 774 O O . VAL A 1 103 ? -1.204 -15.286 0.812 1.00 91.62 103 VAL A O 1
ATOM 777 N N . SER A 1 104 ? -0.200 -16.354 -0.864 1.00 91.00 104 SER A N 1
ATOM 778 C CA . SER A 1 104 ? 0.814 -16.963 0.011 1.00 91.00 104 SER A CA 1
ATOM 779 C C . SER A 1 104 ? 1.722 -15.921 0.680 1.00 91.00 104 SER A C 1
ATOM 781 O O . SER A 1 104 ? 2.125 -16.106 1.824 1.00 91.00 104 SER A O 1
ATOM 783 N N . GLY A 1 105 ? 2.031 -14.820 -0.013 1.00 88.81 105 GLY A N 1
ATOM 784 C CA . GLY A 1 105 ? 2.771 -13.689 0.545 1.00 88.81 105 GLY A CA 1
ATOM 785 C C . GLY A 1 105 ? 1.974 -12.933 1.608 1.00 88.81 105 GLY A C 1
ATOM 786 O O . GLY A 1 105 ? 2.543 -12.552 2.626 1.00 88.81 105 GLY A O 1
ATOM 787 N N . LEU A 1 106 ? 0.656 -12.786 1.434 1.00 92.81 106 LEU A N 1
ATOM 788 C CA . LEU A 1 106 ? -0.225 -12.262 2.483 1.00 92.81 106 LEU A CA 1
ATOM 789 C C . LEU A 1 106 ? -0.201 -13.142 3.729 1.00 92.81 106 LEU A C 1
ATOM 791 O O . LEU A 1 106 ? -0.012 -12.619 4.824 1.00 92.81 106 LEU A O 1
ATOM 795 N N . HIS A 1 107 ? -0.320 -14.464 3.567 1.00 92.44 107 HIS A N 1
ATOM 796 C CA . HIS A 1 107 ? -0.287 -15.406 4.691 1.00 92.44 107 HIS A CA 1
ATOM 797 C C . HIS A 1 107 ? 1.032 -15.394 5.473 1.00 92.44 107 HIS A C 1
ATOM 799 O O . HIS A 1 107 ? 1.054 -15.771 6.643 1.00 92.44 107 HIS A O 1
ATOM 805 N N . TRP A 1 108 ? 2.127 -14.938 4.858 1.00 93.06 108 TRP A N 1
ATOM 806 C CA . TRP A 1 108 ? 3.389 -14.712 5.562 1.00 93.06 108 TRP A CA 1
ATOM 807 C C . TRP A 1 108 ? 3.323 -13.514 6.524 1.00 93.06 108 TRP A C 1
ATOM 809 O O . TRP A 1 108 ? 3.968 -13.532 7.569 1.00 93.06 108 TRP A O 1
ATOM 819 N N . HIS A 1 109 ? 2.532 -12.487 6.194 1.00 93.75 109 HIS A N 1
ATOM 820 C CA . HIS A 1 109 ? 2.342 -11.296 7.027 1.00 93.75 109 HIS A CA 1
ATOM 821 C C . HIS A 1 109 ? 1.195 -11.425 8.035 1.00 93.75 109 HIS A C 1
ATOM 823 O O . HIS A 1 109 ? 1.296 -10.867 9.127 1.00 93.75 109 HIS A O 1
ATOM 829 N N . PHE A 1 110 ? 0.116 -12.117 7.661 1.00 95.62 110 PHE A N 1
ATOM 830 C CA . PHE A 1 110 ? -1.095 -12.283 8.463 1.00 95.62 110 PHE A CA 1
ATOM 831 C C . PHE A 1 110 ? -1.650 -13.689 8.268 1.00 95.62 110 PHE A C 1
ATOM 833 O O . PHE A 1 110 ? -2.059 -14.053 7.166 1.00 95.62 110 PHE A O 1
ATOM 840 N N . LYS A 1 111 ? -1.699 -14.491 9.331 1.00 91.31 111 LYS A N 1
ATOM 841 C CA . LYS A 1 111 ? -2.117 -15.895 9.236 1.00 91.31 111 LYS A CA 1
ATOM 842 C C . LYS A 1 111 ? -3.585 -16.034 8.844 1.00 91.31 111 LYS A C 1
ATOM 844 O O . LYS A 1 111 ? -3.932 -16.978 8.139 1.00 91.31 111 LYS A O 1
ATOM 849 N N . ASN A 1 112 ? -4.434 -15.113 9.296 1.00 90.38 112 ASN A N 1
ATOM 850 C CA . ASN A 1 112 ? -5.877 -15.116 9.061 1.00 90.38 112 ASN A CA 1
ATOM 851 C C . ASN A 1 112 ? -6.460 -13.686 9.064 1.00 90.38 112 ASN A C 1
ATOM 853 O O . ASN A 1 112 ? -5.745 -12.712 9.316 1.00 90.38 112 ASN A O 1
ATOM 857 N N . LYS A 1 113 ? -7.765 -13.563 8.761 1.00 87.94 113 LYS A N 1
ATOM 858 C CA . LYS A 1 113 ? -8.488 -12.277 8.786 1.00 87.94 113 LYS A CA 1
ATOM 859 C C . LYS A 1 113 ? -8.444 -11.636 10.178 1.00 87.94 113 LYS A C 1
ATOM 861 O O . LYS A 1 113 ? -8.228 -10.435 10.252 1.00 87.94 113 LYS A O 1
ATOM 866 N N . ASP A 1 114 ? -8.564 -12.413 11.250 1.00 88.00 114 ASP A N 1
ATOM 867 C CA . ASP A 1 114 ? -8.588 -11.881 12.620 1.00 88.00 114 ASP A CA 1
ATOM 868 C C . ASP A 1 114 ? -7.276 -11.175 12.990 1.00 88.00 114 ASP A C 1
ATOM 870 O O . ASP A 1 114 ? -7.290 -10.069 13.521 1.00 88.00 114 ASP A O 1
ATOM 874 N N . GLU A 1 115 ? -6.124 -11.764 12.650 1.00 91.69 115 GLU A N 1
ATOM 875 C CA . GLU A 1 115 ? -4.811 -11.147 12.866 1.00 91.69 115 GLU A CA 1
ATOM 876 C C . GLU A 1 115 ? -4.641 -9.867 12.036 1.00 91.69 115 GLU A C 1
ATOM 878 O O . GLU A 1 115 ? -4.074 -8.882 12.517 1.00 91.69 115 GLU A O 1
ATOM 883 N N . LEU A 1 116 ? -5.146 -9.868 10.798 1.00 91.25 116 LEU A N 1
ATOM 884 C CA . LEU A 1 116 ? -5.140 -8.694 9.929 1.00 91.25 116 LEU A CA 1
ATOM 885 C C . LEU A 1 116 ? -5.998 -7.565 10.511 1.00 91.25 116 LEU A C 1
ATOM 887 O O . LEU A 1 116 ? -5.512 -6.443 10.632 1.00 91.25 116 LEU A O 1
ATOM 891 N N . PHE A 1 117 ? -7.229 -7.847 10.933 1.00 86.62 117 PHE A N 1
ATOM 892 C CA . PHE A 1 117 ? -8.103 -6.837 11.532 1.00 86.62 117 PHE A CA 1
ATOM 893 C C . PHE A 1 117 ? -7.582 -6.346 12.88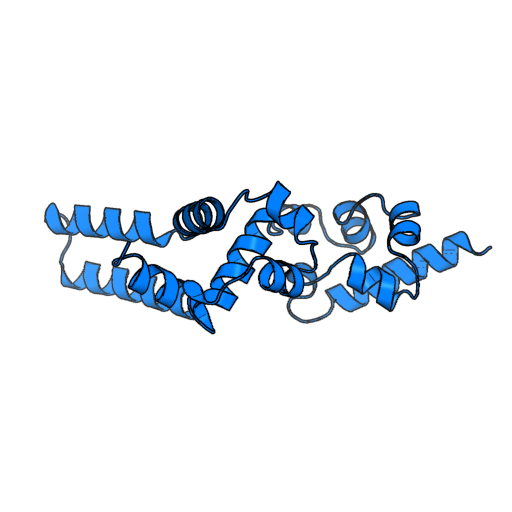4 1.00 86.62 117 PHE A C 1
ATOM 895 O O . PHE A 1 117 ? -7.500 -5.141 13.098 1.00 86.62 117 PHE A O 1
ATOM 902 N N . ALA A 1 118 ? -7.058 -7.227 13.738 1.00 85.12 118 ALA A N 1
ATOM 903 C CA . ALA A 1 118 ? -6.391 -6.808 14.970 1.00 85.12 118 ALA A CA 1
ATOM 904 C C . ALA A 1 118 ? -5.185 -5.885 14.704 1.00 85.12 118 ALA A C 1
ATOM 906 O O . ALA A 1 118 ? -4.878 -4.995 15.501 1.00 85.12 118 ALA A O 1
ATOM 907 N N . ALA A 1 119 ? -4.474 -6.082 13.590 1.00 88.19 119 ALA A N 1
ATOM 908 C CA . ALA A 1 119 ? -3.410 -5.180 13.175 1.00 88.19 119 ALA A CA 1
ATOM 909 C C . ALA A 1 119 ? -3.939 -3.851 12.623 1.00 88.19 119 ALA A C 1
ATOM 911 O O . ALA A 1 119 ? -3.332 -2.822 12.904 1.00 88.19 119 ALA A O 1
ATOM 912 N N . ILE A 1 120 ? -5.059 -3.857 11.895 1.00 85.38 120 ILE A N 1
ATOM 913 C CA . ILE A 1 120 ? -5.749 -2.642 11.438 1.00 85.38 120 ILE A CA 1
ATOM 914 C C . ILE A 1 120 ? -6.177 -1.797 12.643 1.00 85.38 120 ILE A C 1
ATOM 916 O O . ILE A 1 120 ? -5.847 -0.615 12.686 1.00 85.38 120 ILE A O 1
ATOM 920 N N . ALA A 1 121 ? -6.802 -2.399 13.659 1.00 77.75 121 ALA A N 1
ATOM 921 C CA . ALA A 1 121 ? -7.207 -1.705 14.885 1.00 77.75 121 ALA A CA 1
ATOM 922 C C . ALA A 1 121 ? -6.030 -1.012 15.599 1.00 77.75 121 ALA A C 1
ATOM 924 O O . ALA A 1 121 ? -6.183 0.075 16.149 1.00 77.75 121 ALA A O 1
ATOM 925 N N . LYS A 1 122 ? -4.832 -1.614 15.558 1.00 79.69 122 LYS A N 1
ATOM 926 C CA . LYS A 1 122 ? -3.597 -1.022 16.109 1.00 79.69 122 LYS A CA 1
ATOM 927 C C . LYS A 1 122 ? -2.978 0.045 15.207 1.00 79.69 122 LYS A C 1
ATOM 929 O O . LYS A 1 122 ? -2.313 0.945 15.708 1.00 79.69 122 LYS A O 1
ATOM 934 N N . HIS A 1 123 ? -3.139 -0.094 13.894 1.00 76.00 123 HIS A N 1
ATOM 935 C CA . HIS A 1 123 ? -2.590 0.818 12.888 1.00 76.00 123 HIS A CA 1
ATOM 936 C C . HIS A 1 123 ? -3.413 2.098 12.755 1.00 76.00 123 HIS A C 1
ATOM 938 O O . HIS A 1 123 ? -2.888 3.131 12.360 1.00 76.00 123 HIS A O 1
ATOM 944 N N . VAL A 1 124 ? -4.699 2.042 13.102 1.00 67.31 124 VAL A N 1
ATOM 945 C CA . VAL A 1 124 ? -5.583 3.203 13.139 1.00 67.31 124 VAL A CA 1
ATOM 946 C C . VAL A 1 124 ? -5.403 3.917 14.492 1.00 67.31 124 VAL A C 1
ATOM 948 O O . VAL A 1 124 ? -5.897 3.434 15.511 1.00 67.31 124 VAL A O 1
ATOM 951 N N . PRO A 1 125 ? -4.752 5.097 14.545 1.00 59.72 125 PRO A N 1
ATOM 952 C CA . PRO A 1 125 ? -4.424 5.796 15.797 1.00 59.72 125 PRO A CA 1
ATOM 953 C C . PRO A 1 125 ? -5.649 6.382 16.522 1.00 59.72 125 PRO A C 1
ATOM 955 O O . PRO A 1 125 ? -5.520 7.055 17.543 1.00 59.72 125 PRO A O 1
ATOM 958 N N . PHE A 1 126 ? -6.852 6.135 16.005 1.00 64.44 126 PHE A N 1
ATOM 959 C CA . PHE A 1 126 ? -8.091 6.701 16.506 1.00 64.44 126 PHE A CA 1
ATOM 960 C C . PHE A 1 126 ? -8.575 6.036 17.800 1.00 64.44 126 PHE A C 1
ATOM 962 O O . PHE A 1 126 ? -9.049 6.741 18.681 1.00 64.44 126 PHE A O 1
ATOM 969 N N . VAL A 1 127 ? -8.416 4.719 17.975 1.00 59.44 127 VAL A N 1
ATOM 970 C CA . VAL A 1 127 ? -8.930 4.031 19.178 1.00 59.44 127 VAL A CA 1
ATOM 971 C C . VAL A 1 127 ? -8.252 4.537 20.465 1.00 59.44 127 VAL A C 1
ATOM 973 O O . VAL A 1 127 ? -8.968 4.896 21.403 1.00 59.44 127 VAL A O 1
ATOM 976 N N . PRO A 1 128 ? -6.911 4.686 20.525 1.00 61.06 128 PRO A N 1
ATOM 977 C CA . PRO A 1 128 ? -6.258 5.311 21.676 1.00 61.06 128 PRO A CA 1
ATOM 978 C C . PRO A 1 128 ? -6.643 6.785 21.857 1.00 61.06 128 PRO A C 1
ATOM 980 O O . PRO A 1 128 ? -6.800 7.236 22.989 1.00 61.06 128 PRO A O 1
ATOM 983 N N . ALA A 1 129 ? -6.830 7.532 20.762 1.00 61.12 129 ALA A N 1
ATOM 984 C CA . ALA A 1 129 ? -7.219 8.940 20.813 1.00 61.12 129 ALA A CA 1
ATOM 985 C C . ALA A 1 129 ? -8.655 9.136 21.335 1.00 61.12 129 ALA A C 1
ATOM 987 O O . ALA A 1 129 ? -8.887 10.046 22.128 1.00 61.12 129 ALA A O 1
ATOM 988 N N . ILE A 1 130 ? -9.614 8.277 20.964 1.00 63.31 130 ILE A N 1
ATOM 989 C CA . ILE A 1 130 ? -10.953 8.269 21.576 1.00 63.31 130 ILE A CA 1
ATOM 990 C C . ILE A 1 130 ? -10.839 7.932 23.053 1.00 63.31 130 ILE A C 1
ATOM 992 O O . ILE A 1 130 ? -11.401 8.644 23.873 1.00 63.31 130 ILE A O 1
ATOM 996 N N . ALA A 1 131 ? -10.127 6.855 23.399 1.00 64.75 131 ALA A N 1
ATOM 997 C CA . ALA A 1 131 ? -10.026 6.395 24.779 1.00 64.75 131 ALA A CA 1
ATOM 998 C C . ALA A 1 131 ? -9.420 7.474 25.693 1.00 64.75 131 ALA A C 1
ATOM 1000 O O . ALA A 1 131 ? -9.928 7.707 26.788 1.00 64.75 131 ALA A O 1
ATOM 1001 N N . ALA A 1 132 ? -8.388 8.182 25.218 1.00 65.50 132 ALA A N 1
ATOM 1002 C CA . ALA A 1 132 ? -7.786 9.311 25.922 1.00 65.50 132 ALA A CA 1
ATOM 1003 C C . ALA A 1 132 ? -8.756 10.494 26.071 1.00 65.50 132 ALA A C 1
ATOM 1005 O O . ALA A 1 132 ? -8.878 11.048 27.163 1.00 65.50 132 ALA A O 1
ATOM 1006 N N . ASN A 1 133 ? -9.488 10.844 25.008 1.00 62.44 133 ASN A N 1
ATOM 1007 C CA . ASN A 1 133 ? -10.496 11.903 25.066 1.00 62.44 133 ASN A CA 1
ATOM 1008 C C . ASN A 1 133 ? -11.635 11.549 26.035 1.00 62.44 133 ASN A C 1
ATOM 1010 O O . ASN A 1 133 ? -11.982 12.359 26.888 1.00 62.44 133 ASN A O 1
ATOM 1014 N N . VAL A 1 134 ? -12.170 10.325 25.975 1.00 64.44 134 VAL A N 1
ATOM 1015 C CA . VAL A 1 134 ? -13.215 9.836 26.891 1.00 64.44 134 VAL A CA 1
ATOM 1016 C C . VAL A 1 134 ? -12.739 9.891 28.343 1.00 64.44 134 VAL A C 1
ATOM 1018 O O . VAL A 1 134 ? -13.481 10.369 29.198 1.00 64.44 134 VAL A O 1
ATOM 1021 N N . ALA A 1 135 ? -11.500 9.471 28.622 1.00 66.81 135 ALA A N 1
ATOM 1022 C CA . ALA A 1 135 ? -10.928 9.528 29.966 1.00 66.81 135 ALA A CA 1
ATOM 1023 C C . ALA A 1 135 ? -10.876 10.967 30.513 1.00 66.81 135 ALA A C 1
ATOM 1025 O O . ALA A 1 135 ? -11.299 11.207 31.644 1.00 66.81 135 ALA A O 1
ATOM 1026 N N . GLN A 1 136 ? -10.441 11.929 29.695 1.00 64.06 136 GLN A N 1
ATOM 1027 C CA . GLN A 1 136 ? -10.395 13.352 30.053 1.00 64.06 136 GLN A CA 1
ATOM 1028 C C . GLN A 1 136 ? -11.794 13.965 30.272 1.00 64.06 136 GLN A C 1
ATOM 1030 O O . GLN A 1 136 ? -11.970 14.724 31.225 1.00 64.06 136 GLN A O 1
ATOM 1035 N N . VAL A 1 137 ? -12.802 13.582 29.466 1.00 62.31 137 VAL A N 1
ATOM 1036 C CA . VAL A 1 137 ? -14.212 13.989 29.677 1.00 62.31 137 VAL A CA 1
ATOM 1037 C C . VAL A 1 137 ? -14.695 13.491 31.040 1.00 62.31 137 VAL A C 1
ATOM 1039 O O . VAL A 1 137 ? -15.249 14.249 31.833 1.00 62.31 137 VAL A O 1
ATOM 1042 N N . THR A 1 138 ? -14.480 12.203 31.334 1.00 64.94 138 THR A N 1
ATOM 1043 C CA . THR A 1 138 ? -14.940 11.592 32.592 1.00 64.94 138 THR A CA 1
ATOM 1044 C C . THR A 1 138 ? -14.212 12.121 33.825 1.00 64.94 138 THR A C 1
ATOM 1046 O O . THR A 1 138 ? -14.769 12.075 34.919 1.00 64.94 138 THR A O 1
ATOM 1049 N N . ALA A 1 139 ? -12.996 12.645 33.654 1.00 72.56 139 ALA A N 1
ATOM 1050 C CA . ALA A 1 139 ? -12.227 13.289 34.713 1.00 72.56 139 ALA A CA 1
ATOM 1051 C C . ALA A 1 139 ? -12.655 14.750 34.972 1.00 72.56 139 ALA A C 1
ATOM 1053 O O . ALA A 1 139 ? -12.269 15.319 35.990 1.00 72.56 139 ALA A O 1
ATOM 1054 N N . GLY A 1 140 ? -13.465 15.354 34.089 1.00 67.31 140 GLY A N 1
ATOM 1055 C CA . GLY A 1 140 ? -13.916 16.745 34.212 1.00 67.31 140 GLY A CA 1
ATOM 1056 C C . GLY A 1 140 ? -12.803 17.780 34.010 1.00 67.31 140 GLY A C 1
ATOM 1057 O O . GLY A 1 140 ? -12.932 18.916 34.460 1.00 67.31 140 GLY A O 1
ATOM 1058 N N . GLU A 1 141 ? -11.700 17.384 33.372 1.00 67.12 141 GLU A N 1
ATOM 1059 C CA . GLU A 1 141 ? -10.495 18.209 33.205 1.00 67.12 141 GLU A CA 1
ATOM 1060 C C . GLU A 1 141 ? -10.600 19.193 32.030 1.00 67.12 141 GLU A C 1
ATOM 1062 O O . GLU A 1 141 ? -9.827 20.149 31.953 1.00 67.12 141 GLU A O 1
ATOM 1067 N N . VAL A 1 142 ? -11.557 18.981 31.120 1.00 65.06 142 VAL A N 1
ATOM 1068 C CA . VAL A 1 142 ? -11.753 19.790 29.912 1.00 65.06 142 VAL A CA 1
ATOM 1069 C C . VAL A 1 142 ? -13.244 20.039 29.683 1.00 65.06 142 VAL A C 1
ATOM 1071 O O . VAL A 1 142 ? -14.092 19.214 30.022 1.00 65.06 142 VAL A O 1
ATOM 1074 N N . ASP A 1 143 ? -13.563 21.197 29.108 1.00 79.38 143 ASP A N 1
ATOM 1075 C CA . ASP A 1 143 ? -14.913 21.532 28.670 1.00 79.38 143 ASP A CA 1
ATOM 1076 C C . ASP A 1 143 ? -15.405 20.584 27.556 1.00 79.38 143 ASP A C 1
ATOM 1078 O O . ASP A 1 143 ? -14.696 20.295 26.586 1.00 79.38 143 ASP A O 1
ATOM 1082 N N . ILE A 1 144 ? -16.650 20.120 27.694 1.00 74.00 144 ILE A N 1
ATOM 1083 C CA . ILE A 1 144 ? -17.252 19.102 26.826 1.00 74.00 144 ILE A CA 1
ATOM 1084 C C . ILE A 1 144 ? -17.426 19.592 25.384 1.00 74.00 144 ILE A C 1
ATOM 1086 O O . ILE A 1 144 ? -17.311 18.798 24.451 1.00 74.00 144 ILE A O 1
ATOM 1090 N N . GLU A 1 145 ? -17.685 20.888 25.184 1.00 78.75 145 GLU A N 1
ATOM 1091 C CA . GLU A 1 145 ? -17.894 21.477 23.858 1.00 78.75 145 GLU A CA 1
ATOM 1092 C C . GLU A 1 145 ? -16.577 21.528 23.073 1.00 78.75 145 GLU A C 1
ATOM 1094 O O . GLU A 1 145 ? -16.517 21.122 21.906 1.00 78.75 145 GLU A O 1
ATOM 1099 N N . THR A 1 146 ? -15.497 21.925 23.746 1.00 74.25 146 THR A N 1
ATOM 1100 C CA . THR A 1 146 ? -14.138 21.917 23.186 1.00 74.25 146 THR A CA 1
ATOM 1101 C C . THR A 1 146 ? -13.699 20.494 22.820 1.00 74.25 146 THR A C 1
ATOM 1103 O O . THR A 1 146 ? -13.244 20.251 21.702 1.00 74.25 146 THR A O 1
ATOM 1106 N N . GLN A 1 147 ? -13.930 19.514 23.699 1.00 70.00 147 GLN A N 1
ATOM 1107 C CA . GLN A 1 147 ? -13.565 1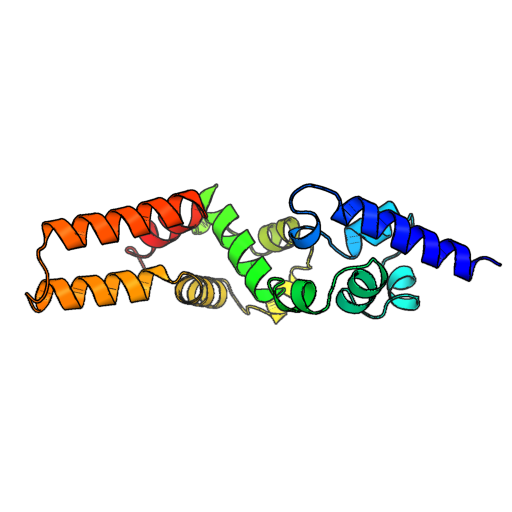8.119 23.425 1.00 70.00 147 GLN A CA 1
ATOM 1108 C C . GLN A 1 147 ? -14.400 17.457 22.331 1.00 70.00 147 GLN A C 1
ATOM 1110 O O . GLN A 1 147 ? -13.855 16.713 21.514 1.00 70.00 147 GLN A O 1
ATOM 1115 N N . LEU A 1 148 ? -15.711 17.714 22.282 1.00 72.12 148 LEU A N 1
ATOM 1116 C CA . LEU A 1 148 ? -16.550 17.228 21.187 1.00 72.12 148 LEU A CA 1
ATOM 1117 C C . LEU A 1 148 ? -16.068 17.792 19.852 1.00 72.12 148 LEU A C 1
ATOM 1119 O O . LEU A 1 148 ? -16.014 17.054 18.868 1.00 72.12 148 LEU A O 1
ATOM 1123 N N . THR A 1 149 ? -15.672 19.064 19.828 1.00 79.56 149 THR A N 1
ATOM 1124 C CA . THR A 1 149 ? -15.137 19.722 18.633 1.00 79.56 149 THR A CA 1
ATOM 1125 C C . THR A 1 149 ? -13.808 19.108 18.199 1.00 79.56 149 THR A C 1
ATOM 1127 O O . THR A 1 149 ? -13.657 18.775 17.021 1.00 79.56 149 THR A O 1
ATOM 1130 N N . ASP A 1 150 ? -12.872 18.879 19.119 1.00 72.75 150 ASP A N 1
ATOM 1131 C CA . ASP A 1 150 ? -11.572 18.272 18.810 1.00 72.75 150 ASP A CA 1
ATOM 1132 C C . ASP A 1 150 ? -11.707 16.812 18.365 1.00 72.75 150 ASP A C 1
ATOM 1134 O O . ASP A 1 150 ? -11.082 16.388 17.385 1.00 72.75 150 ASP A O 1
ATOM 1138 N N . LEU A 1 151 ? -12.582 16.046 19.022 1.00 71.19 151 LEU A N 1
ATOM 1139 C CA . LEU A 1 151 ? -12.876 14.666 18.650 1.00 71.19 151 LEU A CA 1
ATOM 1140 C C . LEU A 1 151 ? -13.540 14.593 17.271 1.00 71.19 151 LEU A C 1
ATOM 1142 O O . LEU A 1 151 ? -13.108 13.798 16.437 1.00 71.19 151 LEU A O 1
ATOM 1146 N N . LEU A 1 152 ? -14.546 15.433 17.001 1.00 74.88 152 LEU A N 1
ATOM 1147 C CA . LEU A 1 152 ? -15.207 15.519 15.694 1.00 74.88 152 LEU A CA 1
ATOM 1148 C C . LEU A 1 152 ? -14.241 15.977 14.602 1.00 74.88 152 LEU A C 1
ATOM 1150 O O . LEU A 1 152 ? -14.264 15.432 13.501 1.00 74.88 152 LEU A O 1
ATOM 1154 N N . THR A 1 153 ? -13.369 16.939 14.893 1.00 75.88 153 THR A N 1
ATOM 1155 C CA . THR A 1 153 ? -12.367 17.427 13.938 1.00 75.88 153 THR A CA 1
ATOM 1156 C C . THR A 1 153 ? -11.362 16.329 13.609 1.00 75.88 153 THR A C 1
ATOM 1158 O O . THR A 1 153 ? -11.089 16.076 12.433 1.00 75.88 153 THR A O 1
ATOM 1161 N N . THR A 1 154 ? -10.886 15.608 14.625 1.00 71.19 154 THR A N 1
ATOM 1162 C CA . THR A 1 154 ? -10.007 14.444 14.464 1.00 71.19 154 THR A CA 1
ATOM 1163 C C . THR A 1 154 ? -10.694 13.369 13.620 1.00 71.19 154 THR A C 1
ATOM 1165 O O . THR A 1 154 ? -10.163 12.970 12.582 1.00 71.19 154 THR A O 1
ATOM 1168 N N . LEU A 1 155 ? -11.922 12.993 13.990 1.00 69.19 155 LEU A N 1
ATOM 1169 C CA . LEU A 1 155 ? -12.771 12.038 13.276 1.00 69.19 155 LEU A CA 1
ATOM 1170 C C . LEU A 1 155 ? -12.958 12.397 11.804 1.00 69.19 155 LEU A C 1
ATOM 1172 O O . LEU A 1 155 ? -12.747 11.560 10.932 1.00 69.19 155 LEU A O 1
ATOM 1176 N N . LEU A 1 156 ? -13.345 13.638 11.515 1.00 73.38 156 LEU A N 1
ATOM 1177 C CA . LEU A 1 156 ? -13.617 14.102 10.158 1.00 73.38 156 LEU A CA 1
ATOM 1178 C C . LEU A 1 156 ? -12.338 14.216 9.323 1.00 73.38 156 LEU A C 1
ATOM 1180 O O . LEU A 1 156 ? -12.369 13.960 8.115 1.00 73.38 156 LEU A O 1
ATOM 1184 N N . SER A 1 157 ? -11.213 14.587 9.942 1.00 71.31 157 SER A N 1
ATOM 1185 C CA . SER A 1 157 ? -9.917 14.653 9.263 1.00 71.31 157 SER A CA 1
ATOM 1186 C C . SER A 1 157 ? -9.432 13.265 8.836 1.00 71.31 157 SER A C 1
ATOM 1188 O O . SER A 1 157 ? -9.015 13.087 7.692 1.00 71.31 157 SER A O 1
ATOM 1190 N N . GLU A 1 158 ? -9.583 12.262 9.701 1.00 67.62 158 GLU A N 1
ATOM 1191 C CA . GLU A 1 158 ? -9.187 10.885 9.413 1.00 67.62 158 GLU A CA 1
ATOM 1192 C C . GLU A 1 158 ? -10.193 10.188 8.485 1.00 67.62 158 GLU A C 1
ATOM 1194 O O . GLU A 1 158 ? -9.803 9.489 7.549 1.00 67.62 158 GLU A O 1
ATOM 1199 N N . ALA A 1 159 ? -11.489 10.475 8.637 1.00 66.38 159 ALA A N 1
ATOM 1200 C CA . ALA A 1 159 ? -12.537 10.027 7.721 1.00 66.38 159 ALA A CA 1
ATOM 1201 C C . ALA A 1 159 ? -12.309 10.492 6.275 1.00 66.38 159 ALA A C 1
ATOM 1203 O O . ALA A 1 159 ? -12.605 9.750 5.333 1.00 66.38 159 ALA A O 1
ATOM 1204 N N . ARG A 1 160 ? -11.778 11.710 6.087 1.00 65.94 160 ARG A N 1
ATOM 1205 C CA . ARG A 1 160 ? -11.399 12.226 4.763 1.00 65.94 160 ARG A CA 1
ATOM 1206 C C . ARG A 1 160 ? -10.207 11.488 4.170 1.00 65.94 160 ARG A C 1
ATOM 1208 O O . ARG A 1 160 ? -10.215 11.234 2.970 1.00 65.94 160 ARG A O 1
ATOM 1215 N N . LYS A 1 161 ? -9.204 11.161 4.986 1.00 65.75 161 LYS A N 1
ATOM 1216 C CA . LYS A 1 161 ? -7.990 10.472 4.526 1.00 65.75 161 LYS A CA 1
ATOM 1217 C C . LYS A 1 161 ? -8.255 9.002 4.205 1.00 65.75 161 LYS A C 1
ATOM 1219 O O . LYS A 1 161 ? -7.652 8.463 3.289 1.00 65.75 161 LYS A O 1
ATOM 1224 N N . ARG A 1 162 ? -9.143 8.346 4.961 1.00 68.44 162 ARG A N 1
ATOM 1225 C CA . ARG A 1 162 ? -9.337 6.890 4.916 1.00 68.44 162 ARG A CA 1
ATOM 1226 C C . ARG A 1 162 ? -10.819 6.545 5.053 1.00 68.44 162 ARG A C 1
ATOM 1228 O O . ARG A 1 162 ? -11.273 6.138 6.117 1.00 68.44 162 ARG A O 1
ATOM 1235 N N . ARG A 1 163 ? -11.608 6.673 3.976 1.00 65.44 163 ARG A N 1
ATOM 1236 C CA . ARG A 1 163 ? -13.076 6.438 4.019 1.00 65.44 163 ARG A CA 1
ATOM 1237 C C . ARG A 1 163 ? -13.459 5.077 4.609 1.00 65.44 163 ARG A C 1
ATOM 1239 O O . ARG A 1 163 ? -14.471 4.970 5.297 1.00 65.44 163 ARG A O 1
ATOM 1246 N N . GLY A 1 164 ? -12.646 4.047 4.377 1.00 65.06 164 GLY A N 1
ATOM 1247 C CA . GLY A 1 164 ? -12.894 2.722 4.933 1.00 65.06 164 GLY A CA 1
ATOM 1248 C C . GLY A 1 164 ? -12.609 2.559 6.418 1.00 65.06 164 GLY A C 1
ATOM 1249 O O . GLY A 1 164 ? -13.177 1.669 7.040 1.00 65.06 164 GLY A O 1
ATOM 1250 N N . MET A 1 165 ? -11.846 3.471 7.016 1.00 71.81 165 MET A N 1
ATOM 1251 C CA . MET A 1 165 ? -11.603 3.509 8.456 1.00 71.81 165 MET A CA 1
ATOM 1252 C C . MET A 1 165 ? -12.883 3.816 9.243 1.00 71.81 165 MET A C 1
ATOM 1254 O O . MET A 1 165 ? -13.151 3.163 10.243 1.00 71.81 165 MET A O 1
ATOM 1258 N N . VAL A 1 166 ? -13.717 4.755 8.782 1.00 70.44 166 VAL A N 1
ATOM 1259 C CA . VAL A 1 166 ? -14.995 5.071 9.454 1.00 70.44 166 VAL A CA 1
ATOM 1260 C C . VAL A 1 166 ? -15.918 3.861 9.439 1.00 70.44 166 VAL A C 1
ATOM 1262 O O . VAL A 1 166 ? -16.525 3.516 10.447 1.00 70.44 166 VAL A O 1
ATOM 1265 N N . ARG A 1 167 ? -15.990 3.186 8.289 1.00 72.19 167 ARG A N 1
ATOM 1266 C CA . ARG A 1 167 ? -16.777 1.965 8.138 1.00 72.19 167 ARG A CA 1
ATOM 1267 C C . ARG A 1 167 ? -16.196 0.797 8.932 1.00 72.19 167 ARG A C 1
ATOM 1269 O O . ARG A 1 167 ? -16.950 -0.057 9.360 1.00 72.19 167 ARG A O 1
ATOM 1276 N N . TYR A 1 168 ? -14.888 0.751 9.146 1.00 75.75 168 TYR A N 1
ATOM 1277 C CA . TYR A 1 168 ? -14.279 -0.228 10.037 1.00 75.75 168 TYR A CA 1
ATOM 1278 C C . TYR A 1 168 ? -14.694 0.019 11.495 1.00 75.75 168 TYR A C 1
ATOM 1280 O O . TYR A 1 168 ? -15.266 -0.860 12.126 1.00 75.75 168 TYR A O 1
ATOM 1288 N N . VAL A 1 169 ? -14.505 1.244 11.995 1.00 70.19 169 VAL A N 1
ATOM 1289 C CA . VAL A 1 169 ? -14.769 1.601 13.399 1.00 70.19 169 VAL A CA 1
ATOM 1290 C C . VAL A 1 169 ? -16.252 1.506 13.764 1.00 70.19 169 VAL A C 1
ATOM 1292 O O . VAL A 1 169 ? -16.586 1.001 14.829 1.00 70.19 169 VAL A O 1
ATOM 1295 N N . LEU A 1 170 ? -17.158 1.957 12.890 1.00 66.00 170 LEU A N 1
ATOM 1296 C CA . LEU A 1 170 ? -18.602 1.903 13.160 1.00 66.00 170 LEU A CA 1
ATOM 1297 C C . LEU A 1 170 ? -19.151 0.472 13.239 1.00 66.00 170 LEU A C 1
ATOM 1299 O O . LEU A 1 170 ? -20.191 0.265 13.853 1.00 66.00 170 LEU A O 1
ATOM 1303 N N . PHE A 1 171 ? -18.468 -0.494 12.622 1.00 64.44 171 PHE A N 1
ATOM 1304 C CA . PHE A 1 171 ? -18.886 -1.896 12.583 1.00 64.44 171 PHE A CA 1
ATOM 1305 C C . PHE A 1 171 ? -18.016 -2.811 13.468 1.00 64.44 171 PHE A C 1
ATOM 1307 O O . PHE A 1 171 ? -18.339 -3.984 13.613 1.00 64.44 171 PHE A O 1
ATOM 1314 N N . GLU A 1 172 ? -16.967 -2.290 14.122 1.00 59.03 172 GLU A N 1
ATOM 1315 C CA . GLU A 1 172 ? -16.249 -2.998 15.200 1.00 59.03 172 GLU A CA 1
ATOM 1316 C C . GLU A 1 172 ? -17.059 -3.088 16.506 1.00 59.03 172 GLU A C 1
ATOM 1318 O O . GLU A 1 172 ? -16.671 -3.814 17.414 1.00 59.03 172 GLU A O 1
ATOM 1323 N N . ALA A 1 173 ? -18.202 -2.401 16.611 1.00 42.84 173 ALA A N 1
ATOM 1324 C CA . ALA A 1 173 ? -19.073 -2.467 17.787 1.00 42.84 173 ALA A CA 1
ATOM 1325 C C . ALA A 1 173 ? -19.991 -3.711 17.833 1.00 42.84 173 ALA A C 1
ATOM 1327 O O . ALA A 1 173 ? -20.751 -3.857 18.788 1.00 42.84 173 ALA A O 1
ATOM 1328 N N . GLU A 1 174 ? -19.949 -4.590 16.823 1.00 38.56 174 GLU A N 1
ATOM 1329 C CA . GLU A 1 174 ? -20.824 -5.774 16.716 1.00 38.56 174 GLU A CA 1
ATOM 1330 C C . GLU A 1 174 ? -20.082 -7.128 16.778 1.00 38.56 174 GLU A C 1
ATOM 1332 O O . GLU A 1 174 ? -20.663 -8.154 16.417 1.00 38.56 174 GLU A O 1
ATOM 1337 N N . ILE A 1 175 ? -18.828 -7.166 17.250 1.00 39.78 175 ILE A N 1
ATOM 1338 C CA . ILE A 1 175 ? -18.085 -8.422 17.498 1.00 39.78 175 ILE A CA 1
ATOM 1339 C C . ILE A 1 175 ? -17.827 -8.613 18.992 1.00 39.78 175 ILE A C 1
ATOM 1341 O O . ILE A 1 175 ? -17.312 -7.667 19.627 1.00 39.78 175 ILE A O 1
#

Sequence (175 aa):
MSDTHTRDRILAVTRQCLAQPDGLDTITIGAVAAAANISRATLYRYFPNKAALLQAAGVSSEELSSLPSTRERIIEATLEIVGERGIHSTTFEEIADRTGISVSGLHWHFKNKDELFAAIAKHVPFVPAIAANVAQVTAGEVDIETQLTDLLTTLLSEARKRRGMVRYVLFEAEI

Foldseek 3Di:
DVPVVLLVLLLVLLLVLVPDVCSLQQDDLCNSCVSSVHDSVVVCVNAVDPVSSCVVSPQDPVNVVPHDDLLVLLLQLQLQVCLVPHLVPDDLCVSCVSSVHDSVVVCVNAVDSVRSLVVNVVVPCLVVVVVVLVVCVVVVVDDPVVSVVVNVVVVVVVCVVGVSVVSSVVPVVPD

pLDDT: mean 82.32, std 12.52, range [38.56, 97.56]

Radius of gyration: 20.61 Å; chains: 1; bounding box: 47×39×60 Å

Secondary structure (DSSP, 8-state):
-HHHHHHHHHHHHHHHHHTSTTHHHH--HHHHHHHTTS-HHHHHHH-SSHHHHHHHHT--HHHHHTSPPHHHHHHHHHHHHHHHH-STT--HHHHHHHHTS-HHHHHHH-SSHHHHHHHHHHHSTHHHHHHHHHHHHHHT-S-HHHHHHHHHHHHHHHHHH-HHHHHHHHHGGG-